Protein AF-A0A7S3RVT7-F1 (afdb_monomer)

Sequence (103 aa):
NCRPDQQAFLRLTKFEEKHGNIARCRSGFEKAVELLGNELDEKFYIKFAQFEQRQKEMERAQAIYKLALDVLPKGASDELYRAYVSFEKQHGDRDAIEEVVLN

Solvent-accessible surface area (backbone atoms only — not comparable to full-atom values): 6024 Å² total; per-residue (Å²): 140,88,72,89,48,73,66,56,42,54,53,51,29,55,50,29,51,76,71,67,37,56,70,60,22,49,54,40,53,53,49,43,48,73,75,33,58,92,77,60,55,52,69,54,50,48,52,52,23,52,50,30,48,75,73,68,37,54,72,59,20,50,52,43,48,52,51,44,58,73,74,40,58,84,90,70,31,62,67,42,51,54,50,46,56,52,46,43,70,75,71,39,64,92,71,62,69,64,66,71,77,76,115

Organism: NCBI:txid141414

Mean predicted aligned error: 7.4 Å

pLDDT: mean 80.51, std 12.71, range [39.44, 91.31]

Radius of gyration: 14.06 Å; Cα contacts (8 Å, |Δi|>4): 78; chains: 1; bounding box: 38×34×32 Å

Foldseek 3Di:
DDDDDLVNLVVVLVVCVVVVNLVVSVVSLVVCCVRCVVVDALVSLLVVLVSCVVVVNLVVSLVSLVVSPVSDDPVRCPVSVVSNLVSCVVPNDPPPNVPVVPD

Nearest PDB structures (foldseek):
  9fmd-assembly1_I  TM=8.611E-01  e=1.236E-02  Homo sapiens
  2ho1-assembly1_A  TM=7.105E-01  e=1.049E-01  Pseudomonas aeruginosa PAO1
  3mv2-assembly1_B  TM=7.408E-01  e=8.894E-01  Saccharomyces cerevisiae
  6u3w-assembly1_B  TM=7.206E-01  e=1.101E+00  Saccharomyces cerevisiae S288C
  9f1d-assembly1_DB  TM=6.049E-01  e=2.207E+00  Homo sapiens

InterPro domains:
  IPR003107 HAT (Half-A-TPR) repeat [SM00386] (20-54)
  IPR003107 HAT (Half-A-TPR) repeat [SM00386] (56-90)
  IPR011990 Tetratricopeptide-like helical domain superfamily [G3DSA:1.25.40.10] (1-102)
  IPR011990 Tetratricopeptide-like helical domain superfamily [SSF48452] (7-100)
  IPR045075 Pre-mRNA-splicing factor Syf1-like [PTHR11246] (4-101)
  IPR055430 Pre-mRNA-splicing factor Syf1/CRNKL1-like, C-terminal HAT-repeats domain [PF23231] (13-100)

Structure (mmCIF, N/CA/C/O backbone):
data_AF-A0A7S3RVT7-F1
#
_entry.id   AF-A0A7S3RVT7-F1
#
loop_
_atom_site.group_PDB
_atom_site.id
_atom_site.type_symbol
_atom_site.label_atom_id
_atom_site.label_alt_id
_atom_site.label_comp_id
_atom_site.label_asym_id
_atom_site.label_entity_id
_atom_site.label_seq_id
_atom_site.pdbx_PDB_ins_code
_atom_site.Cartn_x
_atom_site.Cartn_y
_atom_site.Cartn_z
_atom_site.occupancy
_atom_site.B_iso_or_equiv
_atom_site.auth_seq_id
_atom_site.auth_comp_id
_atom_site.auth_asym_id
_atom_site.auth_atom_id
_atom_site.pdbx_PDB_model_num
ATOM 1 N N . ASN A 1 1 ? 20.119 -8.931 -17.034 1.00 41.00 1 ASN A N 1
ATOM 2 C CA . ASN A 1 1 ? 18.933 -9.125 -16.174 1.00 41.00 1 ASN A CA 1
ATOM 3 C C . ASN A 1 1 ? 18.395 -7.785 -15.707 1.00 41.00 1 ASN A C 1
ATOM 5 O O . ASN A 1 1 ? 18.779 -7.326 -14.643 1.00 41.00 1 ASN A O 1
ATOM 9 N N . CYS A 1 2 ? 17.538 -7.146 -16.504 1.00 52.38 2 CYS A N 1
ATOM 10 C CA . CYS A 1 2 ? 16.836 -5.919 -16.116 1.00 52.38 2 CYS A CA 1
ATOM 11 C C . CYS A 1 2 ? 15.347 -6.247 -15.998 1.00 52.38 2 CYS A C 1
ATOM 13 O O . CYS A 1 2 ? 14.566 -5.898 -16.878 1.00 52.38 2 CYS A O 1
ATOM 15 N N . ARG A 1 3 ? 14.966 -7.007 -14.967 1.00 58.41 3 ARG A N 1
ATOM 16 C CA . ARG A 1 3 ? 13.553 -7.122 -14.602 1.00 58.41 3 ARG A CA 1
ATOM 17 C C . ARG A 1 3 ? 13.231 -5.993 -13.622 1.00 58.41 3 ARG A C 1
ATOM 19 O O . ARG A 1 3 ? 14.029 -5.769 -12.710 1.00 58.41 3 ARG A O 1
ATOM 26 N N . PRO A 1 4 ? 12.144 -5.240 -13.832 1.00 66.19 4 PRO A N 1
ATOM 27 C CA . PRO A 1 4 ? 11.727 -4.224 -12.882 1.00 66.19 4 PRO A CA 1
ATOM 28 C C . PRO A 1 4 ? 11.323 -4.916 -11.575 1.00 66.19 4 PRO A C 1
ATOM 30 O O . PRO A 1 4 ? 10.413 -5.729 -11.557 1.00 66.19 4 PRO A O 1
ATOM 33 N N . ASP A 1 5 ? 12.048 -4.626 -10.500 1.00 79.19 5 ASP A N 1
ATOM 34 C CA . ASP A 1 5 ? 11.769 -5.135 -9.155 1.00 79.19 5 ASP A CA 1
ATOM 35 C C . ASP A 1 5 ? 10.666 -4.281 -8.501 1.00 79.19 5 ASP A C 1
ATOM 37 O O . ASP A 1 5 ? 10.603 -3.067 -8.732 1.00 79.19 5 ASP A O 1
ATOM 41 N N . GLN A 1 6 ? 9.841 -4.868 -7.631 1.00 81.88 6 GLN A N 1
ATOM 42 C CA . GLN A 1 6 ? 8.900 -4.131 -6.781 1.00 81.88 6 GLN A CA 1
ATOM 43 C C . GLN A 1 6 ? 9.597 -2.984 -6.028 1.00 81.88 6 GLN A C 1
ATOM 45 O O . GLN A 1 6 ? 9.028 -1.904 -5.854 1.00 81.88 6 GLN A O 1
ATOM 50 N N . GLN A 1 7 ? 10.878 -3.141 -5.665 1.00 81.50 7 GLN A N 1
ATOM 51 C CA . GLN A 1 7 ? 11.657 -2.061 -5.058 1.00 81.50 7 GLN A CA 1
ATOM 52 C C . GLN A 1 7 ? 11.854 -0.849 -5.975 1.00 81.50 7 GLN A C 1
ATOM 54 O O . GLN A 1 7 ? 11.950 0.277 -5.483 1.00 81.50 7 GLN A O 1
ATOM 59 N N . ALA A 1 8 ? 11.948 -1.049 -7.291 1.00 85.75 8 ALA A N 1
ATOM 60 C CA . ALA A 1 8 ? 12.072 0.051 -8.240 1.00 85.75 8 ALA A CA 1
ATOM 61 C C . ALA A 1 8 ? 10.795 0.899 -8.248 1.00 85.75 8 ALA A C 1
ATOM 63 O O . ALA A 1 8 ? 10.882 2.124 -8.146 1.00 85.75 8 ALA A O 1
ATOM 64 N N . PHE A 1 9 ? 9.627 0.251 -8.257 1.00 85.69 9 PHE A N 1
ATOM 65 C CA . PHE A 1 9 ? 8.339 0.932 -8.138 1.00 85.69 9 PHE A CA 1
ATOM 66 C C . PHE A 1 9 ? 8.205 1.650 -6.795 1.00 85.69 9 PHE A C 1
ATOM 68 O O . PHE A 1 9 ? 7.875 2.829 -6.778 1.00 85.69 9 PHE A O 1
ATOM 75 N N . LEU A 1 10 ? 8.576 1.012 -5.681 1.00 86.25 10 LEU A N 1
ATOM 76 C CA . LEU A 1 10 ? 8.549 1.649 -4.358 1.00 86.25 10 LEU A CA 1
ATOM 77 C C . LEU A 1 10 ? 9.475 2.871 -4.246 1.00 86.25 10 LEU A C 1
ATOM 79 O O . LEU A 1 10 ? 9.167 3.830 -3.538 1.00 86.25 10 LEU A O 1
ATOM 83 N N . ARG A 1 11 ? 10.634 2.849 -4.916 1.00 87.31 11 ARG A N 1
ATOM 84 C CA . ARG A 1 11 ? 11.531 4.013 -4.978 1.00 87.31 11 ARG A CA 1
ATOM 85 C C . ARG A 1 11 ? 10.915 5.143 -5.799 1.00 87.31 11 ARG A C 1
ATOM 87 O O . ARG A 1 11 ? 10.990 6.293 -5.370 1.00 87.31 11 ARG A O 1
ATOM 94 N N . LEU A 1 12 ? 10.303 4.817 -6.939 1.00 86.56 12 LEU A N 1
ATOM 95 C CA . LEU A 1 12 ? 9.631 5.789 -7.799 1.00 86.56 12 LEU A CA 1
ATOM 96 C C . LEU A 1 12 ? 8.448 6.444 -7.077 1.00 86.56 12 LEU A C 1
ATOM 98 O O . LEU A 1 12 ? 8.365 7.667 -7.034 1.00 86.56 12 LEU A O 1
ATOM 102 N N . THR A 1 13 ? 7.573 5.653 -6.459 1.00 87.50 13 THR A N 1
ATOM 103 C CA . THR A 1 13 ? 6.397 6.164 -5.743 1.00 87.50 13 THR A CA 1
ATOM 104 C C . THR A 1 13 ? 6.801 7.059 -4.578 1.00 87.50 13 THR A C 1
ATOM 106 O O . THR A 1 13 ? 6.278 8.161 -4.441 1.00 87.50 13 THR A O 1
ATOM 109 N N . LYS A 1 14 ? 7.823 6.668 -3.804 1.00 86.44 14 LYS A N 1
ATOM 110 C CA . LYS A 1 14 ? 8.382 7.503 -2.727 1.00 86.44 14 LYS A CA 1
ATOM 111 C C . LYS A 1 14 ? 8.946 8.834 -3.237 1.00 86.44 14 LYS A C 1
ATOM 113 O O . LYS A 1 14 ? 8.852 9.849 -2.548 1.00 86.44 14 LYS A O 1
ATOM 118 N N . PHE A 1 15 ? 9.567 8.834 -4.416 1.00 88.19 15 PHE A N 1
ATOM 119 C CA . PHE A 1 15 ? 10.064 10.056 -5.040 1.00 88.19 15 PHE A CA 1
ATOM 120 C C . PHE A 1 15 ? 8.904 10.966 -5.464 1.00 88.19 15 PHE A C 1
ATOM 122 O O . PHE A 1 15 ? 8.869 12.126 -5.064 1.00 88.19 15 PHE A O 1
ATOM 129 N N . GLU A 1 16 ? 7.923 10.438 -6.196 1.00 88.88 16 GLU A N 1
ATOM 130 C CA . GLU A 1 16 ? 6.752 11.204 -6.646 1.00 88.88 16 GLU A CA 1
ATOM 131 C C . GLU A 1 16 ? 5.929 11.749 -5.470 1.00 88.88 16 GLU A C 1
ATOM 133 O O . GLU A 1 16 ? 5.491 12.899 -5.501 1.00 88.88 16 GLU A O 1
ATOM 138 N N . GLU A 1 17 ? 5.791 10.973 -4.393 1.00 86.06 17 GLU A N 1
ATOM 139 C CA . GLU A 1 17 ? 5.147 11.405 -3.152 1.00 86.06 17 GLU A CA 1
ATOM 140 C C . GLU A 1 17 ? 5.866 12.604 -2.517 1.00 86.06 17 GLU A C 1
ATOM 142 O O . GLU A 1 17 ? 5.217 13.571 -2.122 1.00 86.06 17 GLU A O 1
ATOM 147 N N . LYS A 1 18 ? 7.206 12.602 -2.488 1.00 86.25 18 LYS A N 1
ATOM 148 C CA . LYS A 1 18 ? 7.998 13.747 -2.004 1.00 86.25 18 LYS A CA 1
ATOM 149 C C . LYS A 1 18 ? 7.786 15.002 -2.858 1.00 86.25 18 LYS A C 1
ATOM 151 O O . LYS A 1 18 ? 7.877 16.113 -2.342 1.00 86.25 18 LYS A O 1
ATOM 156 N N . HIS A 1 19 ? 7.515 14.826 -4.148 1.00 87.44 19 HIS A N 1
ATOM 157 C CA . HIS A 1 19 ? 7.221 15.913 -5.078 1.00 87.44 19 HIS A CA 1
ATOM 158 C C . HIS A 1 19 ? 5.736 16.317 -5.102 1.00 87.44 19 HIS A C 1
ATOM 160 O O . HIS A 1 19 ? 5.385 17.256 -5.810 1.00 87.44 19 HIS A O 1
ATOM 166 N N . GLY A 1 20 ? 4.870 15.647 -4.332 1.00 86.00 20 GLY A N 1
ATOM 167 C CA . GLY A 1 20 ? 3.432 15.928 -4.291 1.00 86.00 20 GLY A CA 1
ATOM 168 C C . GLY A 1 20 ? 2.659 15.443 -5.523 1.00 86.00 20 GLY A C 1
ATOM 169 O O . GLY A 1 20 ? 1.490 15.784 -5.690 1.00 86.00 20 GLY A O 1
ATOM 170 N N . ASN A 1 21 ? 3.269 14.626 -6.387 1.00 89.88 21 ASN A N 1
ATOM 171 C CA . ASN A 1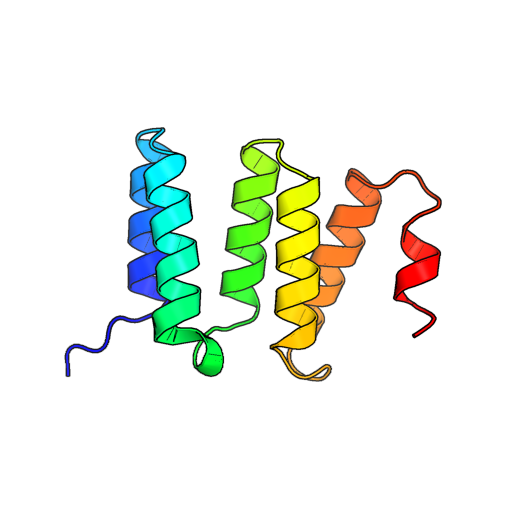 21 ? 2.633 14.105 -7.599 1.00 89.88 21 ASN A CA 1
ATOM 172 C C . ASN A 1 21 ? 1.827 12.834 -7.297 1.00 89.88 21 ASN A C 1
ATOM 174 O O . ASN A 1 21 ? 2.192 11.720 -7.681 1.00 89.88 21 ASN A O 1
ATOM 178 N N . ILE A 1 22 ? 0.690 13.007 -6.628 1.00 88.81 22 ILE A N 1
ATOM 179 C CA . ILE A 1 22 ? -0.182 11.911 -6.175 1.00 88.81 22 ILE A CA 1
ATOM 180 C C . ILE A 1 22 ? -0.649 11.038 -7.350 1.00 88.81 22 ILE A C 1
ATOM 182 O O . ILE A 1 22 ? -0.595 9.813 -7.271 1.00 88.81 22 ILE A O 1
ATOM 186 N N . ALA A 1 23 ? -1.047 11.655 -8.468 1.00 88.88 23 ALA A N 1
ATOM 187 C CA . ALA A 1 23 ? -1.533 10.936 -9.647 1.00 88.88 23 ALA A CA 1
ATOM 188 C C . ALA A 1 23 ? -0.467 10.004 -10.24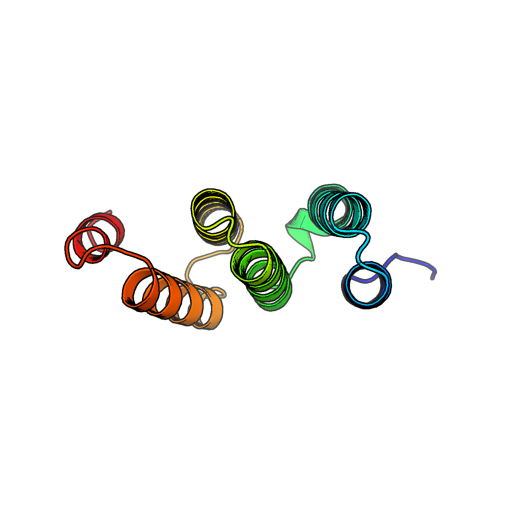8 1.00 88.88 23 ALA A C 1
ATOM 190 O O . ALA A 1 23 ? -0.758 8.852 -10.556 1.00 88.88 23 ALA A O 1
ATOM 191 N N . ARG A 1 24 ? 0.787 10.468 -10.354 1.00 88.69 24 ARG A N 1
ATOM 192 C CA . ARG A 1 24 ? 1.897 9.633 -10.842 1.00 88.69 24 ARG A CA 1
ATOM 193 C C . ARG A 1 24 ? 2.255 8.528 -9.865 1.00 88.69 24 ARG A C 1
ATOM 195 O O . ARG A 1 24 ? 2.561 7.422 -10.296 1.00 88.69 24 ARG A O 1
ATOM 202 N N . CYS A 1 25 ? 2.201 8.823 -8.568 1.00 89.50 25 CYS A N 1
ATOM 203 C CA . CYS A 1 25 ? 2.421 7.827 -7.530 1.00 89.50 25 CYS A CA 1
ATOM 204 C C . CYS A 1 25 ? 1.411 6.672 -7.663 1.00 89.50 25 CYS A C 1
ATOM 206 O O . CYS A 1 25 ? 1.820 5.515 -7.737 1.00 89.50 25 CYS A O 1
ATOM 208 N N . ARG A 1 26 ? 0.116 6.988 -7.825 1.00 89.94 26 ARG A N 1
ATOM 209 C CA . ARG A 1 26 ? -0.947 5.996 -8.073 1.00 89.94 26 ARG A CA 1
ATOM 210 C C . ARG A 1 26 ? -0.700 5.167 -9.317 1.00 89.94 26 ARG A C 1
ATOM 212 O O . ARG A 1 26 ? -0.643 3.948 -9.216 1.00 89.94 26 ARG A O 1
ATOM 219 N N . SER A 1 27 ? -0.466 5.814 -10.458 1.00 90.56 27 SER A N 1
ATOM 220 C CA . SER A 1 27 ? -0.179 5.082 -11.694 1.00 90.56 27 SER A CA 1
ATOM 221 C C . SER A 1 27 ? 1.068 4.203 -11.567 1.00 90.56 27 SER A C 1
ATOM 223 O O . SER A 1 27 ? 1.141 3.151 -12.190 1.00 90.56 27 SER A O 1
ATOM 225 N N . GLY A 1 28 ? 2.048 4.600 -10.750 1.00 89.94 28 GLY A N 1
ATOM 226 C CA . GLY A 1 28 ? 3.215 3.779 -10.434 1.00 89.94 28 GLY A CA 1
ATOM 227 C C . GLY A 1 28 ? 2.863 2.515 -9.648 1.00 89.94 28 GLY A C 1
ATOM 228 O O . GLY A 1 28 ? 3.373 1.444 -9.975 1.00 89.94 28 GLY A O 1
ATOM 229 N N . PHE A 1 29 ? 1.983 2.624 -8.648 1.00 89.81 29 PHE A N 1
ATOM 230 C CA . PHE A 1 29 ? 1.483 1.475 -7.891 1.00 89.81 29 PHE A CA 1
ATOM 231 C C . PHE A 1 29 ? 0.611 0.552 -8.749 1.00 89.81 29 PHE A C 1
ATOM 233 O O . PHE A 1 29 ? 0.867 -0.647 -8.789 1.00 89.81 29 PHE A O 1
ATOM 240 N N . GLU A 1 30 ? -0.355 1.100 -9.487 1.00 89.38 30 GLU A N 1
ATOM 241 C CA . GLU A 1 30 ? -1.226 0.335 -10.393 1.00 89.38 30 GLU A CA 1
ATOM 242 C C . GLU A 1 30 ? -0.408 -0.437 -11.431 1.00 89.38 30 GLU A C 1
ATOM 244 O O . GLU A 1 30 ? -0.613 -1.631 -11.634 1.00 89.38 30 GLU A O 1
ATOM 249 N N . LYS A 1 31 ? 0.598 0.214 -12.024 1.00 89.81 31 LYS A N 1
ATOM 250 C CA . LYS A 1 31 ? 1.475 -0.416 -13.012 1.00 89.81 31 LYS A CA 1
ATOM 251 C C . LYS A 1 31 ? 2.354 -1.510 -12.415 1.00 89.81 31 LYS A C 1
ATOM 253 O O . LYS A 1 31 ? 2.668 -2.478 -13.098 1.00 89.81 31 LYS A O 1
ATOM 258 N N . ALA A 1 32 ? 2.754 -1.374 -11.154 1.00 88.75 32 ALA A N 1
ATOM 259 C CA . ALA A 1 32 ? 3.456 -2.444 -10.458 1.00 88.75 32 ALA A CA 1
ATOM 260 C C . ALA A 1 32 ? 2.537 -3.652 -10.228 1.00 88.75 32 ALA A C 1
ATOM 262 O O . ALA A 1 32 ? 2.980 -4.774 -10.436 1.00 88.75 32 ALA A O 1
ATOM 263 N N . VAL A 1 33 ? 1.267 -3.434 -9.865 1.00 87.81 33 VAL A N 1
ATOM 264 C CA . VAL A 1 33 ? 0.269 -4.511 -9.730 1.00 87.81 33 VAL A CA 1
ATOM 265 C C . VAL A 1 33 ? 0.013 -5.198 -11.070 1.00 87.81 33 VAL A C 1
ATOM 267 O O . VAL A 1 33 ? 0.010 -6.422 -11.135 1.00 87.81 33 VAL A O 1
ATOM 270 N N . GLU A 1 34 ? -0.116 -4.433 -12.154 1.00 86.62 34 GLU A N 1
ATOM 271 C CA . GLU A 1 34 ? -0.315 -4.972 -13.504 1.00 86.62 34 GLU A CA 1
ATOM 272 C C . GLU A 1 34 ? 0.882 -5.809 -13.988 1.00 86.62 34 GLU A C 1
ATOM 274 O O . GLU A 1 34 ? 0.706 -6.877 -14.570 1.00 86.62 34 GLU A O 1
ATOM 279 N N . LEU A 1 35 ? 2.110 -5.338 -13.746 1.00 85.31 35 LEU A N 1
ATOM 280 C CA . LEU A 1 35 ? 3.324 -5.979 -14.261 1.00 85.31 35 LEU A CA 1
ATOM 281 C C . LEU A 1 35 ? 3.840 -7.115 -13.378 1.00 85.31 35 LEU A C 1
ATOM 283 O O . LEU A 1 35 ? 4.402 -8.078 -13.895 1.00 85.31 35 LEU A O 1
ATOM 287 N N . LEU A 1 36 ? 3.706 -6.971 -12.061 1.00 81.56 36 LEU A N 1
ATOM 288 C CA . LEU A 1 36 ? 4.328 -7.844 -11.071 1.00 81.56 36 LEU A CA 1
ATOM 289 C C . LEU A 1 36 ? 3.304 -8.573 -10.205 1.00 81.56 36 LEU A C 1
ATOM 291 O O . LEU A 1 36 ? 3.726 -9.178 -9.237 1.00 81.56 36 LEU A O 1
ATOM 295 N N . GLY A 1 37 ? 2.000 -8.548 -10.499 1.00 75.50 37 GLY A N 1
ATOM 296 C CA . GLY A 1 37 ? 0.942 -9.034 -9.594 1.00 75.50 37 GLY A CA 1
ATOM 297 C C . GLY A 1 37 ? 1.203 -10.381 -8.896 1.00 75.50 37 GLY A C 1
ATO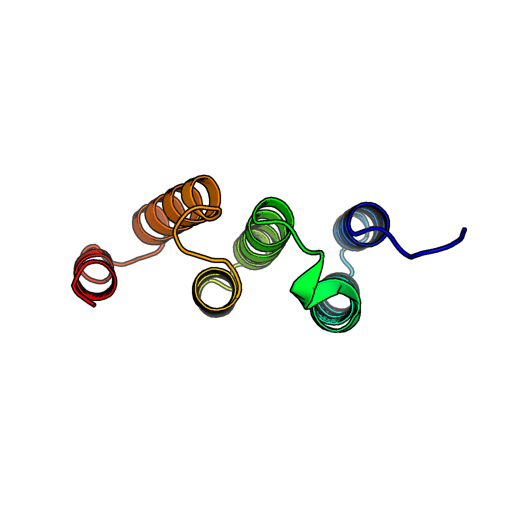M 298 O O . GLY A 1 37 ? 0.862 -10.522 -7.727 1.00 75.50 37 GLY A O 1
ATOM 299 N N . ASN A 1 38 ? 1.879 -11.324 -9.564 1.00 76.06 38 ASN A N 1
ATOM 300 C CA . ASN A 1 38 ? 2.263 -12.631 -9.003 1.00 76.06 38 ASN A CA 1
ATOM 301 C C . ASN A 1 38 ? 3.604 -12.642 -8.230 1.00 76.06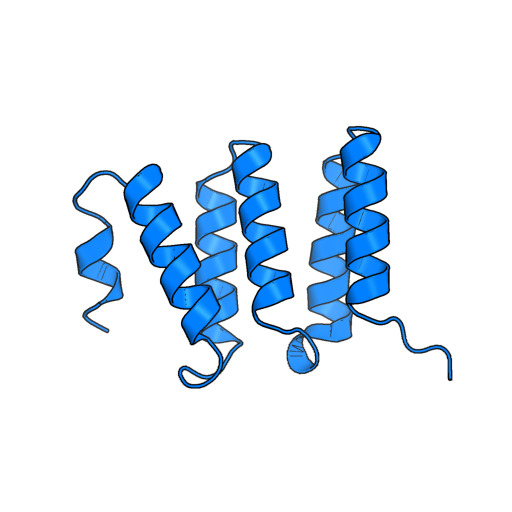 38 ASN A C 1
ATOM 303 O O . ASN A 1 38 ? 3.888 -13.592 -7.510 1.00 76.06 38 ASN A O 1
ATOM 307 N N . GLU A 1 39 ? 4.450 -11.632 -8.425 1.00 79.69 39 GLU A N 1
ATOM 308 C CA . GLU A 1 39 ? 5.752 -11.409 -7.774 1.00 79.69 39 GLU A CA 1
ATOM 309 C C . GLU A 1 39 ? 5.685 -10.313 -6.683 1.00 79.69 39 GLU A C 1
ATOM 311 O O . GLU A 1 39 ? 6.716 -9.940 -6.123 1.00 79.69 39 GLU A O 1
ATOM 316 N N . LEU A 1 40 ? 4.499 -9.752 -6.406 1.00 82.31 40 LEU A N 1
ATOM 317 C CA . LEU A 1 40 ? 4.304 -8.731 -5.375 1.00 82.31 40 LEU A CA 1
ATOM 318 C C . LEU A 1 40 ? 4.123 -9.352 -3.988 1.00 82.31 40 LEU A C 1
ATOM 320 O O . LEU A 1 40 ? 3.277 -10.221 -3.793 1.00 82.31 40 LEU A O 1
ATOM 324 N N . ASP A 1 41 ? 4.846 -8.809 -3.010 1.00 85.31 41 ASP A N 1
ATOM 325 C CA . ASP A 1 41 ? 4.735 -9.211 -1.605 1.00 85.31 41 ASP A CA 1
ATOM 326 C C . ASP A 1 41 ? 3.607 -8.463 -0.876 1.00 85.31 41 ASP A C 1
ATOM 328 O O . ASP A 1 41 ? 3.220 -7.351 -1.261 1.00 85.31 41 ASP A O 1
ATOM 332 N N . GLU A 1 42 ? 3.171 -8.971 0.286 1.00 85.44 42 GLU A N 1
ATOM 333 C CA . GLU A 1 42 ? 2.200 -8.262 1.127 1.00 85.44 42 GLU A CA 1
ATOM 334 C C . GLU A 1 42 ? 2.660 -6.849 1.516 1.00 85.44 42 GLU A C 1
ATOM 336 O O . GLU A 1 42 ? 1.860 -5.914 1.602 1.00 85.44 42 GLU A O 1
ATOM 341 N N . LYS A 1 43 ? 3.974 -6.653 1.669 1.00 87.00 43 LYS A N 1
ATOM 342 C CA . LYS A 1 43 ? 4.581 -5.357 2.008 1.00 87.00 43 LYS A CA 1
ATOM 343 C C . LYS A 1 43 ? 4.338 -4.296 0.945 1.00 87.00 43 LYS A C 1
ATOM 345 O O . LYS A 1 43 ? 4.298 -3.107 1.273 1.00 87.00 43 LYS A O 1
ATOM 350 N N . PHE A 1 44 ? 4.207 -4.699 -0.317 1.00 89.50 44 PHE A N 1
ATOM 351 C CA . PHE A 1 44 ? 3.894 -3.777 -1.397 1.00 89.50 44 PHE A CA 1
ATOM 352 C C . PHE A 1 44 ? 2.472 -3.234 -1.240 1.00 89.50 44 PHE A C 1
ATOM 354 O O . PHE A 1 44 ? 2.279 -2.017 -1.204 1.00 89.50 44 PHE A O 1
ATOM 361 N N . TYR A 1 45 ? 1.500 -4.128 -1.052 1.00 89.81 45 TYR A N 1
ATOM 362 C CA . TYR A 1 45 ? 0.098 -3.766 -0.854 1.00 89.81 45 TYR A CA 1
ATOM 363 C C . TYR A 1 45 ? -0.116 -2.936 0.414 1.00 89.81 45 TYR A C 1
ATOM 365 O O . TYR A 1 45 ? -0.814 -1.925 0.363 1.00 89.81 45 TYR A O 1
ATOM 373 N N . ILE A 1 46 ? 0.564 -3.272 1.518 1.00 90.12 46 ILE A N 1
ATOM 374 C CA . ILE A 1 46 ? 0.540 -2.465 2.750 1.00 90.12 46 ILE A CA 1
ATOM 375 C C . ILE A 1 46 ? 1.013 -1.035 2.463 1.00 90.12 46 ILE A C 1
ATOM 377 O O . ILE A 1 46 ? 0.368 -0.072 2.872 1.00 90.12 46 ILE A O 1
ATOM 381 N N . LYS A 1 47 ? 2.123 -0.863 1.732 1.00 90.69 47 LYS A N 1
ATOM 382 C CA . LYS A 1 47 ? 2.625 0.475 1.379 1.00 90.69 47 LYS A CA 1
ATOM 383 C C . LYS A 1 47 ? 1.675 1.235 0.463 1.00 90.69 47 LYS A C 1
ATOM 385 O O . LYS A 1 47 ? 1.559 2.452 0.614 1.00 90.69 47 LYS A O 1
ATOM 390 N N . PHE A 1 48 ? 1.022 0.540 -0.465 1.00 90.94 48 PHE A N 1
ATOM 391 C CA . PHE A 1 48 ? 0.053 1.150 -1.366 1.00 90.94 48 PHE A CA 1
ATOM 392 C C . PHE A 1 48 ? -1.189 1.628 -0.599 1.00 90.94 48 PHE A C 1
ATOM 394 O O . PHE A 1 48 ? -1.576 2.790 -0.716 1.00 90.94 48 PHE A O 1
ATOM 401 N N . ALA A 1 49 ? -1.737 0.798 0.288 1.00 91.31 49 ALA A N 1
ATOM 402 C CA . ALA A 1 49 ? -2.852 1.190 1.141 1.00 91.31 49 ALA A CA 1
ATOM 403 C C . ALA A 1 49 ? -2.476 2.347 2.086 1.00 91.31 49 ALA A C 1
ATOM 405 O O . ALA A 1 49 ? -3.201 3.336 2.173 1.00 91.31 49 ALA A O 1
ATOM 406 N N . GLN A 1 50 ? -1.296 2.296 2.716 1.00 89.81 50 GLN A N 1
ATOM 407 C CA . GLN A 1 50 ? -0.783 3.394 3.545 1.00 89.81 50 GLN A CA 1
ATOM 408 C C . GLN A 1 50 ? -0.616 4.702 2.769 1.00 89.81 50 GLN A C 1
ATOM 410 O O . GLN A 1 50 ? -0.749 5.780 3.348 1.00 89.81 50 GLN A O 1
ATOM 415 N N . PHE A 1 51 ? -0.278 4.633 1.482 1.00 90.94 51 PHE A N 1
ATOM 416 C CA . PHE A 1 51 ? -0.218 5.815 0.634 1.00 90.94 51 PHE A CA 1
ATOM 417 C C . PHE A 1 51 ? -1.610 6.434 0.455 1.00 90.94 51 PHE A C 1
ATOM 419 O O . PHE A 1 51 ? -1.755 7.628 0.707 1.00 90.94 51 PHE A O 1
ATOM 426 N N . GLU A 1 52 ? -2.639 5.647 0.126 1.00 90.44 52 GLU A N 1
ATOM 427 C CA . GLU A 1 52 ? -4.014 6.162 0.006 1.00 90.44 52 GLU A CA 1
ATOM 428 C C . GLU A 1 52 ? -4.552 6.698 1.344 1.00 90.44 52 GLU A C 1
ATOM 430 O O . GLU A 1 52 ? -5.170 7.764 1.376 1.00 90.44 52 GLU A O 1
ATOM 435 N N . GLN A 1 53 ? -4.204 6.062 2.472 1.00 88.19 53 GLN A N 1
ATOM 436 C CA . GLN A 1 53 ? -4.495 6.597 3.809 1.00 88.19 53 GLN A CA 1
ATOM 437 C C . GLN A 1 53 ? -3.896 7.996 4.018 1.00 88.19 53 GLN A C 1
ATOM 439 O O . GLN A 1 53 ? -4.565 8.885 4.546 1.00 88.19 53 GLN A O 1
ATOM 444 N N . ARG A 1 54 ? -2.646 8.226 3.584 1.00 87.31 54 ARG A N 1
ATOM 445 C CA . ARG A 1 54 ? -2.002 9.553 3.666 1.00 87.31 54 ARG A CA 1
ATOM 446 C C . ARG A 1 54 ? -2.683 10.585 2.768 1.00 87.31 54 ARG A C 1
ATOM 448 O O . ARG A 1 54 ? -2.698 11.762 3.121 1.00 87.31 54 ARG A O 1
ATOM 455 N N . GLN A 1 55 ? -3.283 10.147 1.662 1.00 87.62 55 GLN A N 1
ATOM 456 C CA . GLN A 1 55 ? -4.106 10.994 0.792 1.00 87.62 55 GLN A CA 1
ATOM 457 C C . GLN A 1 55 ? -5.535 11.202 1.312 1.00 87.62 55 GLN A C 1
ATOM 459 O O . GLN A 1 55 ? -6.299 11.922 0.678 1.00 87.62 55 GLN A O 1
ATOM 464 N N . LYS A 1 56 ? -5.877 10.631 2.478 1.00 85.38 56 LYS A N 1
ATOM 465 C CA . LYS A 1 56 ? -7.218 10.634 3.088 1.00 85.38 56 LYS A CA 1
ATOM 466 C C . LYS A 1 56 ? -8.284 9.885 2.277 1.00 85.38 56 LYS A C 1
ATOM 468 O O . LYS A 1 56 ? -9.472 10.068 2.519 1.00 85.38 56 LYS A O 1
ATOM 473 N N . GLU A 1 57 ? -7.872 8.999 1.376 1.00 87.75 57 GLU A N 1
ATOM 474 C CA . GLU A 1 57 ? -8.758 8.198 0.527 1.00 87.75 57 GLU A CA 1
ATOM 475 C C . GLU A 1 57 ? -8.968 6.808 1.147 1.00 87.75 57 GLU A C 1
ATOM 477 O O . GLU A 1 57 ? -8.408 5.802 0.702 1.00 87.75 57 GLU A O 1
ATOM 482 N N . MET A 1 58 ? -9.760 6.748 2.220 1.00 84.81 58 MET A N 1
ATOM 483 C CA . MET A 1 58 ? -9.928 5.519 3.012 1.00 84.81 58 MET A CA 1
ATOM 484 C C . MET A 1 58 ? -10.638 4.404 2.238 1.00 84.81 58 MET A C 1
ATOM 486 O O . MET A 1 58 ? -10.229 3.250 2.321 1.00 84.81 58 MET A O 1
ATOM 490 N N . GLU A 1 59 ? -11.645 4.744 1.431 1.00 85.25 59 GLU A N 1
ATOM 491 C CA . GLU A 1 59 ? -12.379 3.775 0.604 1.00 85.25 59 GLU A CA 1
ATOM 492 C C . GLU A 1 59 ? -11.442 3.043 -0.369 1.00 85.25 59 GLU A C 1
ATOM 494 O O . GLU A 1 59 ? -11.516 1.824 -0.535 1.00 85.25 59 GLU A O 1
ATOM 499 N N . ARG A 1 60 ? -10.485 3.773 -0.958 1.00 87.62 60 ARG A N 1
ATOM 500 C CA . ARG A 1 60 ? -9.466 3.191 -1.841 1.00 87.62 60 ARG A CA 1
ATOM 501 C C . ARG A 1 60 ? -8.490 2.310 -1.074 1.00 87.62 60 ARG A C 1
ATOM 503 O O . ARG A 1 60 ? -8.170 1.220 -1.540 1.00 87.62 60 ARG A O 1
ATOM 510 N N . ALA A 1 61 ? -8.032 2.758 0.097 1.00 89.44 61 ALA A N 1
ATOM 511 C CA . ALA A 1 61 ? -7.161 1.951 0.947 1.00 89.44 61 ALA A CA 1
ATOM 512 C C . ALA A 1 61 ? -7.826 0.613 1.315 1.00 89.44 61 ALA A C 1
ATOM 514 O O . ALA A 1 61 ? -7.187 -0.435 1.216 1.00 89.44 61 ALA A O 1
ATOM 515 N N . GLN A 1 62 ? -9.121 0.630 1.649 1.00 87.62 62 GLN A N 1
ATOM 516 C CA . GLN A 1 62 ? -9.893 -0.575 1.952 1.00 87.62 62 GLN A CA 1
ATOM 517 C C . GLN A 1 62 ? -9.994 -1.513 0.740 1.00 87.62 62 GLN A C 1
ATOM 519 O O . GLN A 1 62 ? -9.769 -2.717 0.872 1.00 87.62 62 GLN A O 1
ATOM 524 N N . ALA A 1 63 ? -10.274 -0.972 -0.449 1.00 89.81 63 ALA A N 1
ATOM 525 C CA . ALA A 1 63 ? -10.316 -1.753 -1.684 1.00 89.81 63 ALA A CA 1
ATOM 526 C C . ALA A 1 63 ? -8.968 -2.433 -1.989 1.00 89.81 63 ALA A C 1
ATOM 528 O O . ALA A 1 63 ? -8.946 -3.596 -2.385 1.00 89.81 63 ALA A O 1
ATOM 529 N N . ILE A 1 64 ? -7.844 -1.745 -1.748 1.00 90.19 64 ILE A N 1
ATOM 530 C CA . ILE A 1 64 ? -6.497 -2.308 -1.932 1.00 90.19 64 ILE A CA 1
ATOM 531 C C . ILE A 1 64 ? -6.238 -3.452 -0.950 1.00 90.19 64 ILE A C 1
ATOM 533 O O . ILE A 1 64 ? -5.706 -4.482 -1.357 1.00 90.19 64 ILE A O 1
ATOM 537 N N . TYR A 1 65 ? -6.615 -3.306 0.324 1.00 87.94 65 TYR A N 1
ATOM 538 C CA . TYR A 1 65 ? -6.454 -4.387 1.300 1.00 87.94 65 TYR A CA 1
ATOM 539 C C . TYR A 1 65 ? -7.278 -5.626 0.932 1.00 87.94 65 TYR A C 1
ATOM 541 O O . TYR A 1 65 ? -6.755 -6.735 1.005 1.00 87.94 65 TYR A O 1
ATOM 549 N N . LYS A 1 66 ? -8.531 -5.445 0.492 1.00 86.81 66 LYS A N 1
ATOM 550 C CA . LYS A 1 66 ? -9.389 -6.545 0.019 1.00 86.81 66 LYS A CA 1
ATOM 551 C C . LYS A 1 66 ? -8.785 -7.238 -1.204 1.00 86.81 66 LYS A C 1
ATOM 553 O O . LYS A 1 66 ? -8.610 -8.449 -1.184 1.00 86.81 66 LYS A O 1
ATOM 558 N N . LEU A 1 67 ? -8.355 -6.465 -2.204 1.00 87.56 67 LEU A N 1
ATOM 559 C CA . LEU A 1 67 ? -7.664 -6.994 -3.384 1.00 87.56 67 LEU A CA 1
ATOM 560 C C . LEU A 1 67 ? -6.417 -7.800 -3.000 1.00 87.56 67 LEU A C 1
ATOM 562 O O . LEU A 1 67 ? -6.175 -8.875 -3.535 1.00 87.56 67 LEU A O 1
ATOM 566 N N . ALA A 1 68 ? -5.620 -7.290 -2.066 1.00 87.31 68 ALA A N 1
ATOM 567 C CA . ALA A 1 68 ? -4.406 -7.957 -1.624 1.00 87.31 68 ALA A CA 1
ATOM 568 C C . ALA A 1 68 ? -4.693 -9.281 -0.894 1.00 87.31 68 ALA A C 1
ATOM 570 O O . ALA A 1 68 ? -3.924 -10.224 -1.050 1.00 87.31 68 ALA A O 1
ATOM 571 N N . LEU A 1 69 ? -5.796 -9.370 -0.140 1.00 84.19 69 LEU A N 1
ATOM 572 C CA . LEU A 1 69 ? -6.254 -10.612 0.498 1.00 84.19 69 LEU A CA 1
ATOM 573 C C . LEU A 1 69 ? -6.806 -11.632 -0.510 1.00 84.19 69 LEU A C 1
ATOM 575 O O . LEU A 1 69 ? -6.697 -12.829 -0.261 1.00 84.19 69 LEU A O 1
ATOM 579 N N . ASP A 1 70 ? -7.364 -11.173 -1.634 1.00 84.50 70 ASP A N 1
ATOM 580 C CA . ASP A 1 70 ? -7.819 -12.049 -2.722 1.00 84.50 70 ASP A CA 1
ATOM 581 C C . ASP A 1 70 ? -6.649 -12.579 -3.566 1.00 84.50 70 ASP A C 1
ATOM 583 O O . ASP A 1 70 ? -6.672 -13.721 -4.027 1.00 84.50 70 ASP A O 1
ATOM 587 N N . VAL A 1 71 ? -5.618 -11.753 -3.782 1.00 84.06 71 VAL A N 1
ATOM 588 C CA . VAL A 1 71 ? -4.437 -12.118 -4.582 1.00 84.06 71 VAL A CA 1
ATOM 589 C C . VAL A 1 71 ? -3.462 -12.989 -3.786 1.00 84.06 71 VAL A C 1
ATOM 591 O O . VAL A 1 71 ? -2.894 -13.935 -4.334 1.00 84.06 71 VAL A O 1
ATOM 594 N N . LEU A 1 72 ? -3.239 -12.679 -2.505 1.00 80.81 72 LEU A N 1
ATOM 595 C CA . LEU A 1 72 ? -2.273 -13.394 -1.675 1.00 80.81 72 LEU A CA 1
ATOM 596 C C . LEU A 1 72 ? -2.936 -14.560 -0.930 1.00 80.81 72 LEU A C 1
ATOM 598 O O . LEU A 1 72 ? -3.992 -14.395 -0.324 1.00 80.81 72 LEU A O 1
ATOM 602 N N . PRO A 1 73 ? -2.309 -15.749 -0.897 1.00 77.44 73 PRO A N 1
ATOM 603 C CA . PRO A 1 73 ? -2.845 -16.874 -0.143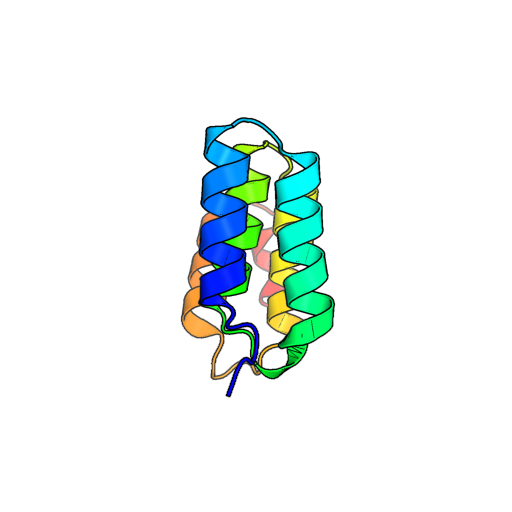 1.00 77.44 73 PRO A CA 1
ATOM 604 C C . PRO A 1 73 ? -2.862 -16.557 1.360 1.00 77.44 73 PRO A C 1
ATOM 606 O O . PRO A 1 73 ? -1.891 -16.011 1.887 1.00 77.44 73 PRO A O 1
ATOM 609 N N . LYS A 1 74 ? -3.919 -16.992 2.070 1.00 67.62 74 LYS A N 1
ATOM 610 C CA . LYS A 1 74 ? -4.151 -16.721 3.510 1.00 67.62 74 LYS A CA 1
ATOM 611 C C . LYS A 1 74 ? -2.942 -17.006 4.425 1.00 67.62 74 LYS A C 1
ATOM 613 O O . LYS A 1 74 ? -2.844 -16.421 5.495 1.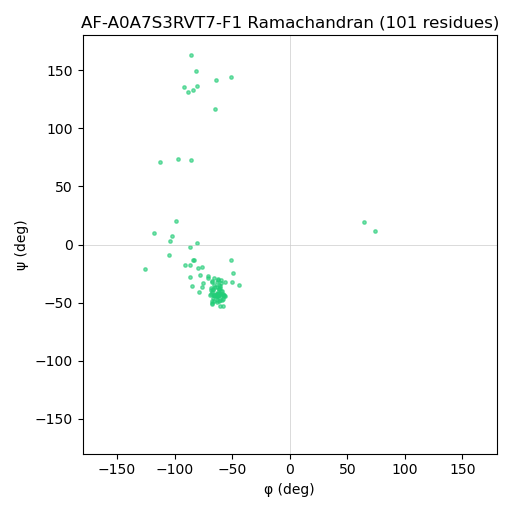00 67.62 74 LYS A O 1
ATOM 618 N N . GLY A 1 75 ? -2.026 -17.893 4.021 1.00 66.69 75 GLY A N 1
ATOM 619 C CA . GLY A 1 75 ? -0.812 -18.234 4.777 1.00 66.69 75 GLY A CA 1
ATOM 620 C C . GLY A 1 75 ? 0.386 -17.288 4.596 1.00 66.69 75 GLY A C 1
ATOM 621 O O . GLY A 1 75 ? 1.332 -17.383 5.368 1.00 66.69 75 GLY A O 1
ATOM 622 N N . ALA A 1 76 ? 0.373 -16.398 3.599 1.00 65.88 76 ALA A N 1
ATOM 623 C CA . ALA A 1 76 ? 1.421 -15.392 3.371 1.00 65.88 76 ALA A CA 1
ATOM 624 C C . ALA A 1 76 ? 0.978 -13.975 3.788 1.00 65.88 76 ALA A C 1
ATOM 626 O O . ALA A 1 76 ? 1.780 -13.054 3.854 1.00 65.88 76 ALA A O 1
ATOM 627 N N . SER A 1 77 ? -0.303 -13.789 4.106 1.00 75.00 77 SER A N 1
ATOM 628 C CA . SER A 1 77 ? -0.920 -12.480 4.327 1.00 75.00 77 SER A CA 1
ATOM 629 C C . SER A 1 77 ? -1.046 -12.076 5.803 1.00 75.00 77 SER A C 1
ATOM 631 O O . SER A 1 77 ? -1.853 -11.207 6.125 1.00 75.00 77 SER A O 1
ATOM 633 N N . ASP A 1 78 ? -0.283 -12.670 6.725 1.00 83.06 78 ASP A N 1
ATOM 634 C CA . ASP A 1 78 ? -0.395 -12.372 8.165 1.00 83.06 78 ASP A CA 1
ATOM 635 C C . ASP A 1 78 ? -0.115 -10.894 8.488 1.00 83.06 78 ASP A C 1
ATOM 637 O O . ASP A 1 78 ? -0.840 -10.260 9.261 1.00 83.06 78 ASP A O 1
ATOM 641 N N . GLU A 1 79 ? 0.933 -10.318 7.888 1.00 85.75 79 GLU A N 1
ATOM 642 C CA . GLU A 1 79 ? 1.280 -8.906 8.093 1.00 85.75 79 GLU A CA 1
ATOM 643 C C . GLU A 1 79 ? 0.226 -7.984 7.458 1.00 85.75 79 GLU A C 1
ATOM 645 O O . GLU A 1 79 ? -0.179 -6.992 8.072 1.00 85.75 79 GLU A O 1
ATOM 650 N N . LEU A 1 80 ? -0.289 -8.358 6.280 1.00 87.00 80 LEU A N 1
ATOM 651 C CA . LEU A 1 80 ? -1.369 -7.646 5.594 1.00 87.00 80 LEU A CA 1
ATOM 652 C C . LEU A 1 80 ? -2.639 -7.614 6.437 1.00 87.00 80 LEU A C 1
ATOM 654 O O . LEU A 1 80 ? -3.234 -6.555 6.609 1.00 87.00 80 LEU A O 1
ATOM 658 N N . TYR A 1 81 ? -3.034 -8.761 6.986 1.00 84.88 81 TYR A N 1
ATOM 659 C CA . TYR A 1 81 ? -4.237 -8.889 7.793 1.00 84.88 81 TYR A CA 1
ATOM 660 C C . TYR A 1 81 ? -4.137 -8.041 9.063 1.00 84.88 81 TYR A C 1
ATOM 662 O O . TYR A 1 81 ? -5.062 -7.305 9.402 1.00 84.88 81 TYR A O 1
ATOM 670 N N . ARG A 1 82 ? -2.979 -8.052 9.737 1.00 87.00 82 ARG A N 1
ATOM 671 C CA . ARG A 1 82 ? -2.728 -7.174 10.893 1.00 87.00 82 ARG A CA 1
ATOM 672 C C . ARG A 1 82 ? -2.802 -5.694 10.517 1.00 87.00 82 ARG A C 1
ATOM 674 O O . ARG A 1 82 ? -3.376 -4.910 11.275 1.00 87.00 82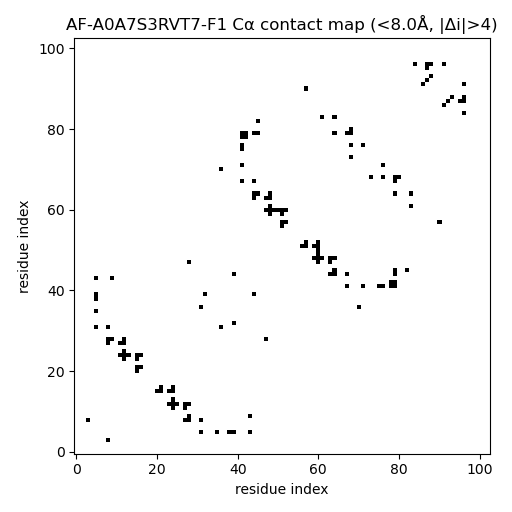 ARG A O 1
ATOM 681 N N . ALA A 1 83 ? -2.236 -5.312 9.371 1.00 87.62 83 ALA A N 1
ATOM 682 C CA . ALA A 1 83 ? -2.303 -3.943 8.869 1.00 87.62 83 ALA A CA 1
ATOM 683 C C . ALA A 1 83 ? -3.747 -3.533 8.538 1.00 87.62 83 ALA A C 1
ATOM 685 O O . ALA A 1 83 ? -4.170 -2.454 8.948 1.00 87.62 83 ALA A O 1
ATOM 686 N N . TYR A 1 84 ? -4.518 -4.415 7.899 1.00 86.56 84 TYR A N 1
ATOM 687 C CA . TYR A 1 84 ? -5.928 -4.203 7.580 1.00 86.56 84 TYR A CA 1
ATOM 688 C C . TYR A 1 84 ? -6.792 -4.050 8.836 1.00 86.56 84 TYR A C 1
ATOM 690 O O . TYR A 1 84 ? -7.526 -3.078 8.967 1.00 86.56 84 TYR A O 1
ATOM 698 N N . VAL A 1 85 ? -6.646 -4.942 9.819 1.00 86.12 85 VAL A N 1
ATOM 699 C CA . VAL A 1 85 ? -7.374 -4.841 11.095 1.00 86.12 85 VAL A CA 1
ATOM 700 C C . VAL A 1 85 ? -7.008 -3.552 11.842 1.00 86.12 85 VAL A C 1
ATOM 702 O O . VAL A 1 85 ? -7.867 -2.928 12.460 1.00 86.12 85 VAL A O 1
ATOM 705 N N . SER A 1 86 ? -5.740 -3.131 11.805 1.00 86.12 86 SER A N 1
ATOM 706 C CA . SER A 1 86 ? -5.312 -1.852 12.391 1.00 86.12 86 SER A CA 1
ATOM 707 C C . SER A 1 86 ? -5.911 -0.649 11.652 1.00 86.12 86 SER A C 1
ATOM 709 O O . SER A 1 86 ? -6.330 0.317 12.292 1.00 86.12 86 SER A O 1
ATOM 711 N N . PHE A 1 87 ? -5.987 -0.725 10.320 1.00 85.81 87 PHE A N 1
ATOM 712 C CA . PHE A 1 87 ? -6.638 0.264 9.464 1.00 85.81 87 PHE A CA 1
ATOM 713 C C . PHE A 1 87 ? -8.128 0.397 9.800 1.00 85.81 87 PHE A C 1
ATOM 715 O O . PHE A 1 87 ? -8.572 1.496 10.123 1.00 85.81 87 PHE A O 1
ATOM 722 N N . GLU A 1 88 ? -8.871 -0.710 9.828 1.00 82.81 88 GLU A N 1
ATOM 723 C CA . GLU A 1 88 ? -10.298 -0.732 10.175 1.00 82.81 88 GLU A CA 1
ATOM 724 C C . GLU A 1 88 ? -10.544 -0.216 11.600 1.00 82.81 88 GLU A C 1
ATOM 726 O O . GLU A 1 88 ? -11.494 0.511 11.837 1.00 82.81 88 GLU A O 1
ATOM 731 N N . LYS A 1 89 ? -9.655 -0.487 12.562 1.00 81.75 89 LYS A N 1
ATOM 732 C CA . LYS A 1 89 ? -9.777 0.078 13.920 1.00 81.75 89 LYS A CA 1
ATOM 733 C C . LYS A 1 89 ? -9.567 1.591 13.987 1.00 81.75 89 LYS A C 1
ATOM 735 O O . LYS A 1 89 ? -10.096 2.229 14.892 1.00 81.75 89 LYS A O 1
ATOM 740 N N . GLN A 1 90 ? -8.736 2.150 13.108 1.00 78.06 90 GLN A N 1
ATOM 741 C CA . GLN A 1 90 ? -8.464 3.592 13.068 1.00 78.06 90 GLN A CA 1
ATOM 742 C C . GLN A 1 90 ? -9.473 4.366 12.216 1.00 78.06 90 GLN A C 1
ATOM 744 O O . GLN A 1 90 ? -9.665 5.557 12.459 1.00 78.06 90 GLN A O 1
ATOM 749 N N . HIS A 1 91 ? -10.071 3.719 11.214 1.00 73.19 91 HIS A N 1
ATOM 750 C CA . HIS A 1 91 ? -10.866 4.383 10.179 1.00 73.19 91 HIS A CA 1
ATOM 751 C C . HIS A 1 91 ? -12.284 3.839 10.011 1.00 73.19 91 HIS A C 1
ATOM 753 O O . HIS A 1 91 ? -13.127 4.549 9.471 1.00 73.19 91 HIS A O 1
ATOM 759 N N . GLY A 1 92 ? -12.552 2.616 10.454 1.00 60.50 92 GLY A N 1
ATOM 760 C CA . GLY A 1 92 ? -13.888 2.049 10.502 1.00 60.50 92 GLY A CA 1
ATOM 761 C C . GLY A 1 92 ? -14.636 2.552 11.729 1.00 60.50 92 GLY A C 1
ATOM 762 O O . GLY A 1 92 ? -14.104 2.582 12.843 1.00 60.50 92 GLY A O 1
ATOM 763 N N . ASP A 1 93 ? -15.900 2.915 11.525 1.00 56.34 93 ASP A N 1
ATOM 764 C CA . ASP A 1 93 ? -16.886 2.850 12.599 1.00 56.34 93 ASP A CA 1
ATOM 765 C C . ASP A 1 93 ? -16.818 1.445 13.220 1.00 56.34 93 ASP A C 1
ATOM 767 O O . ASP A 1 93 ? -16.563 0.465 12.514 1.00 56.34 93 ASP A O 1
ATOM 771 N N . ARG A 1 94 ? -17.003 1.335 14.541 1.00 52.31 94 ARG A N 1
ATOM 772 C CA . ARG A 1 94 ? -16.771 0.101 15.330 1.00 52.31 94 ARG A CA 1
ATOM 773 C C . ARG A 1 94 ? -17.454 -1.169 14.786 1.00 52.31 94 ARG A C 1
ATOM 775 O O . ARG A 1 94 ? -17.074 -2.253 15.220 1.00 52.31 94 ARG A O 1
ATOM 782 N N . ASP A 1 95 ? -18.390 -1.037 13.853 1.00 53.31 95 ASP A N 1
ATOM 783 C CA . ASP A 1 95 ? -19.242 -2.094 13.313 1.00 53.31 95 ASP A CA 1
ATOM 784 C C . ASP A 1 95 ? -18.683 -2.812 12.059 1.00 53.31 95 ASP A C 1
ATOM 786 O O . ASP A 1 95 ? -19.104 -3.927 11.766 1.00 53.31 95 ASP A O 1
ATOM 790 N N . ALA A 1 96 ? -17.702 -2.257 11.329 1.00 53.84 96 ALA A N 1
ATOM 791 C CA . ALA A 1 96 ? -17.206 -2.868 10.075 1.00 53.84 96 ALA A CA 1
ATOM 792 C C . ALA A 1 96 ? -16.276 -4.090 10.276 1.00 53.84 96 ALA A C 1
ATOM 794 O O . ALA A 1 96 ? -16.093 -4.915 9.378 1.00 53.84 96 ALA A O 1
ATOM 795 N N . ILE A 1 97 ? -15.699 -4.238 11.474 1.00 55.47 97 ILE A N 1
ATOM 796 C CA . ILE A 1 97 ? -14.689 -5.265 11.782 1.00 55.47 97 ILE A CA 1
ATOM 797 C C . ILE A 1 97 ? -15.308 -6.676 11.837 1.00 55.47 97 ILE A C 1
ATOM 799 O O . ILE A 1 97 ? -14.612 -7.658 11.574 1.00 55.47 97 ILE A O 1
ATOM 803 N N . GLU A 1 98 ? -16.598 -6.799 12.163 1.00 53.84 98 GLU A N 1
ATOM 804 C CA . GLU A 1 98 ? -17.251 -8.103 12.354 1.00 53.84 98 GLU A CA 1
ATOM 805 C C . GLU A 1 9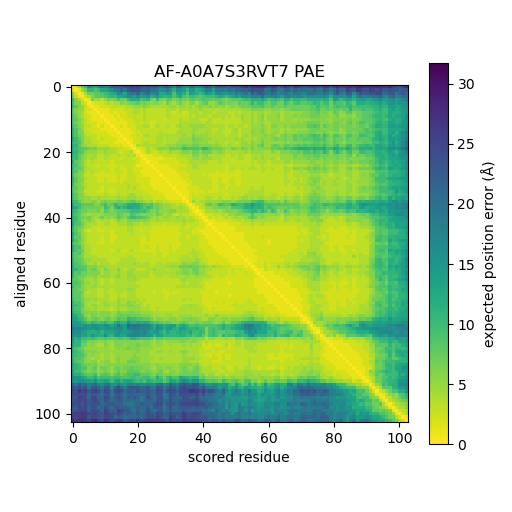8 ? -17.597 -8.813 11.035 1.00 53.84 98 GLU A C 1
ATOM 807 O O . GLU A 1 98 ? -17.613 -10.042 10.993 1.00 53.84 98 GLU A O 1
ATOM 812 N N . GLU A 1 99 ? -17.794 -8.079 9.936 1.00 53.91 99 GLU A N 1
ATOM 813 C CA . GLU A 1 99 ? -18.246 -8.667 8.665 1.00 53.91 99 GLU A CA 1
ATOM 814 C C . GLU A 1 99 ? -17.133 -9.443 7.936 1.00 53.91 99 GLU A C 1
ATOM 816 O O . GLU A 1 99 ? -17.385 -10.471 7.312 1.00 53.91 99 GLU A O 1
ATOM 821 N N . VAL A 1 100 ? -15.873 -9.010 8.058 1.00 55.34 100 VAL A N 1
ATOM 822 C CA . VAL A 1 100 ? -14.740 -9.636 7.344 1.00 55.34 100 VAL A CA 1
ATOM 823 C C . VAL A 1 100 ? -14.246 -10.923 8.022 1.00 55.34 100 VAL A C 1
ATOM 825 O O . VAL A 1 100 ? -13.606 -11.753 7.382 1.00 55.34 100 VAL A O 1
ATOM 828 N N . VAL A 1 101 ? -14.551 -11.129 9.306 1.00 56.00 101 VAL A N 1
ATOM 829 C CA . VAL A 1 101 ? -14.087 -12.304 10.072 1.00 56.00 101 VAL A CA 1
ATOM 830 C C . VAL A 1 101 ? -14.987 -13.535 9.865 1.00 56.00 101 VAL A C 1
ATOM 832 O O . VAL A 1 101 ? -14.587 -14.645 10.211 1.00 56.00 101 VAL A O 1
ATOM 835 N N . LEU A 1 102 ? -16.178 -13.374 9.276 1.00 50.50 102 LEU A N 1
ATOM 836 C CA . LEU A 1 102 ? -17.191 -14.435 9.173 1.00 50.50 102 LEU A CA 1
ATOM 837 C C . LEU A 1 102 ? -17.308 -15.130 7.800 1.00 50.50 102 LEU A C 1
ATOM 839 O O . LEU A 1 102 ? -18.197 -15.969 7.661 1.00 50.50 102 LEU A O 1
ATOM 843 N N . ASN A 1 103 ? -16.423 -14.864 6.827 1.00 39.44 103 ASN A N 1
ATOM 844 C CA . ASN A 1 103 ? -16.460 -15.507 5.497 1.00 39.44 103 ASN A CA 1
ATOM 845 C C . ASN A 1 103 ? -15.206 -16.332 5.141 1.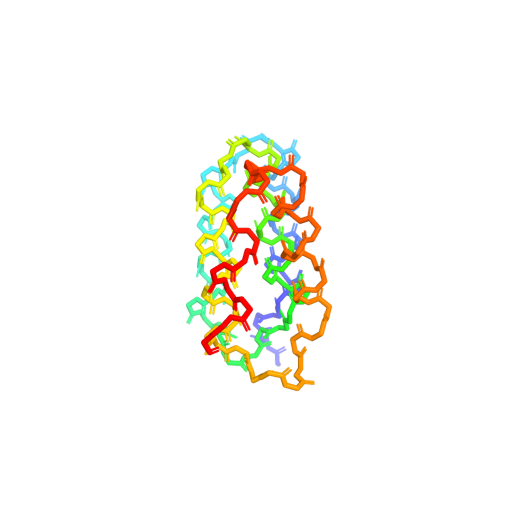00 39.44 103 ASN A C 1
ATOM 847 O O . ASN A 1 103 ? -14.062 -15.822 5.232 1.00 39.44 103 ASN A O 1
#

Secondary structure (DSSP, 8-state):
--PPPHHHHHHHHHHHHHTT-HHHHHHHHHHHHHHHTTT--HHHHHHHHHHHHHTT-HHHHHHHHHHHHHHS-TTT-HHHHHHHHHHHHHHS-TTTHHHHTT-